Protein AF-A0A239R4W6-F1 (afdb_monomer_lite)

Foldseek 3Di:
DPQDEAEWEWEDDQFWIDTPPDIAGLDKDKDPDDDPDLVQWDDDPNIIIRTHDGGDDDDPDPVPDCSVVVVVVSSVLVVCVVVVHQWYFYFYDYPPDPDGDTDTDHDPDRD

pLDDT: mean 79.44, std 17.32, range [35.91, 95.69]

Radius of gyration: 13.62 Å; chains: 1; bounding box: 28×35×37 Å

Structure (mmCIF, N/CA/C/O backbone):
data_AF-A0A239R4W6-F1
#
_entry.id   AF-A0A239R4W6-F1
#
loop_
_atom_site.group_PDB
_atom_site.id
_atom_site.type_symbol
_atom_site.label_atom_id
_atom_site.label_alt_id
_atom_site.label_comp_id
_atom_site.label_asym_id
_atom_site.label_entity_id
_atom_site.label_seq_id
_atom_site.pdbx_PDB_ins_code
_atom_site.Cartn_x
_atom_site.Cartn_y
_atom_site.Cartn_z
_atom_site.occupancy
_atom_site.B_iso_or_equiv
_atom_site.auth_seq_id
_atom_site.auth_comp_id
_atom_site.auth_asym_id
_atom_site.auth_atom_id
_atom_site.pdbx_PDB_model_num
ATOM 1 N N . MET A 1 1 ? -12.788 -11.388 22.327 1.00 47.38 1 MET A N 1
ATOM 2 C CA . MET A 1 1 ? -11.826 -11.617 21.228 1.00 47.38 1 MET A CA 1
ATOM 3 C C . MET A 1 1 ? -12.633 -11.632 19.954 1.00 47.38 1 MET A C 1
ATOM 5 O O . MET A 1 1 ? -13.631 -12.333 19.925 1.00 47.38 1 MET A O 1
ATOM 9 N N . ILE A 1 2 ? -12.291 -10.800 18.975 1.00 50.72 2 ILE A N 1
ATOM 10 C CA . ILE A 1 2 ? -12.955 -10.841 17.671 1.00 50.72 2 ILE A CA 1
ATOM 11 C C . ILE A 1 2 ? -12.180 -11.853 16.825 1.00 50.72 2 ILE A C 1
ATOM 13 O O . ILE A 1 2 ? -11.061 -11.579 16.399 1.00 50.72 2 ILE A O 1
ATOM 17 N N . ASP A 1 3 ? -12.776 -13.029 16.637 1.00 57.03 3 ASP A N 1
ATOM 18 C CA . ASP A 1 3 ? -12.324 -14.112 15.750 1.00 57.03 3 ASP A CA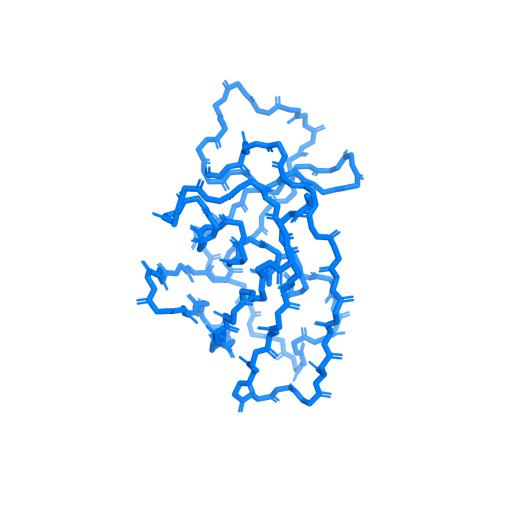 1
ATOM 19 C C . ASP A 1 3 ? -12.775 -13.883 14.294 1.00 57.03 3 ASP A C 1
ATOM 21 O O . ASP A 1 3 ? -12.971 -14.824 13.525 1.00 57.03 3 ASP A O 1
ATOM 25 N N . GLU A 1 4 ? -12.993 -12.627 13.900 1.00 73.00 4 GLU A N 1
ATOM 26 C CA . GLU A 1 4 ? -13.499 -12.308 12.570 1.00 73.00 4 GLU A CA 1
ATOM 27 C C . GLU A 1 4 ? -12.400 -12.528 11.526 1.00 73.00 4 GLU A C 1
ATOM 29 O O . GLU A 1 4 ? -11.337 -11.890 11.528 1.00 73.00 4 GLU A O 1
ATOM 34 N N . VAL A 1 5 ? -12.656 -13.494 10.645 1.00 82.88 5 VAL A N 1
ATOM 35 C CA . VAL A 1 5 ? -11.818 -13.782 9.486 1.00 82.88 5 VAL A CA 1
ATOM 36 C C . VAL A 1 5 ? -12.209 -12.832 8.365 1.00 82.88 5 VAL A C 1
ATOM 38 O O . VAL A 1 5 ? -13.326 -12.869 7.853 1.00 82.88 5 VAL A O 1
ATOM 41 N N . ILE A 1 6 ? -11.262 -12.001 7.950 1.00 87.38 6 ILE A N 1
ATOM 42 C CA . ILE A 1 6 ? -11.448 -10.991 6.917 1.00 87.38 6 ILE A CA 1
ATOM 43 C C . ILE A 1 6 ? -10.843 -11.522 5.626 1.00 87.38 6 ILE A C 1
ATOM 45 O O . ILE A 1 6 ? -9.625 -11.659 5.499 1.00 87.38 6 ILE A O 1
ATOM 49 N N . VAL A 1 7 ? -11.697 -11.802 4.647 1.00 90.00 7 VAL A N 1
ATOM 50 C CA . VAL A 1 7 ? -11.254 -12.219 3.315 1.00 90.00 7 VAL A CA 1
ATOM 51 C C . VAL A 1 7 ? -11.044 -10.984 2.437 1.00 90.00 7 VAL A C 1
ATOM 53 O O . VAL A 1 7 ? -11.909 -10.100 2.353 1.00 90.00 7 VAL A O 1
ATOM 56 N N . ILE A 1 8 ? -9.882 -10.913 1.786 1.00 90.31 8 ILE A N 1
ATOM 57 C CA . ILE A 1 8 ? -9.523 -9.845 0.847 1.00 90.31 8 ILE A CA 1
ATOM 58 C C . ILE A 1 8 ? -8.944 -10.477 -0.421 1.00 90.31 8 ILE A C 1
ATOM 60 O O . ILE A 1 8 ? -7.932 -11.173 -0.382 1.00 90.31 8 ILE A O 1
ATOM 64 N N . GLY A 1 9 ? -9.595 -10.226 -1.557 1.00 91.62 9 GLY A N 1
ATOM 65 C CA . GLY A 1 9 ? -9.058 -10.557 -2.875 1.00 91.62 9 GLY A CA 1
ATOM 66 C C . GLY A 1 9 ? -8.221 -9.403 -3.421 1.00 91.62 9 GLY A C 1
ATOM 67 O O . GLY A 1 9 ? -8.675 -8.259 -3.382 1.00 91.62 9 GLY A O 1
ATOM 68 N N . ILE A 1 10 ? -7.024 -9.708 -3.927 1.00 91.00 10 ILE A N 1
ATOM 69 C CA . ILE A 1 10 ? -6.099 -8.728 -4.510 1.00 91.00 10 ILE A CA 1
ATOM 70 C C . ILE A 1 10 ? -5.678 -9.193 -5.912 1.00 91.00 10 ILE A C 1
ATOM 72 O O . ILE A 1 10 ? -5.098 -10.270 -6.088 1.00 91.00 10 ILE A O 1
ATOM 76 N N . ASP A 1 11 ? -5.949 -8.358 -6.916 1.00 91.12 11 ASP A N 1
ATOM 77 C CA . ASP A 1 11 ? -5.440 -8.503 -8.281 1.00 91.12 11 ASP A CA 1
ATOM 78 C C . ASP A 1 11 ? -4.193 -7.625 -8.456 1.00 91.12 11 ASP A C 1
ATOM 80 O O . ASP A 1 11 ? -4.266 -6.395 -8.536 1.00 91.12 11 ASP A O 1
ATOM 84 N N . HIS A 1 12 ? -3.033 -8.282 -8.481 1.00 83.75 12 HIS A N 1
ATOM 85 C CA . HIS A 1 12 ? -1.737 -7.655 -8.710 1.00 83.75 12 HIS A CA 1
ATOM 86 C C . HIS A 1 12 ? -1.477 -7.523 -10.211 1.00 83.75 12 HIS A C 1
ATOM 88 O O . HIS A 1 12 ? -0.977 -8.460 -10.839 1.00 83.75 12 HIS A O 1
ATOM 94 N N . GLY A 1 13 ? -1.763 -6.360 -10.792 1.00 85.56 13 GLY A N 1
ATOM 95 C CA . GLY A 1 13 ? -1.274 -5.982 -12.117 1.00 85.56 13 GLY A CA 1
ATOM 96 C C . GLY A 1 13 ? 0.137 -5.393 -12.049 1.00 85.56 13 GLY A C 1
ATOM 97 O O . GLY A 1 13 ? 0.600 -5.023 -10.979 1.00 85.56 13 GLY A O 1
ATOM 98 N N . PHE A 1 14 ? 0.827 -5.290 -13.190 1.00 86.62 14 PHE A N 1
ATOM 99 C CA . PHE A 1 14 ? 2.093 -4.542 -13.246 1.00 86.62 14 PHE A CA 1
ATOM 100 C C . PHE A 1 14 ? 1.892 -3.018 -13.162 1.00 86.62 14 PHE A C 1
ATOM 102 O O . PHE A 1 14 ? 2.779 -2.295 -12.720 1.00 86.62 14 PHE A O 1
ATOM 109 N N . GLY A 1 15 ? 0.719 -2.531 -13.583 1.00 89.25 15 GLY A N 1
ATOM 110 C CA . GLY A 1 15 ? 0.385 -1.106 -13.566 1.00 89.25 15 GLY A CA 1
ATOM 111 C C . GLY A 1 15 ? -0.443 -0.668 -12.363 1.00 89.25 15 GLY A C 1
ATOM 112 O O . GLY A 1 15 ? -0.205 0.411 -11.830 1.00 89.25 15 GLY A O 1
ATOM 113 N N . ASP A 1 16 ? -1.396 -1.495 -11.924 1.00 93.50 16 ASP A N 1
ATOM 114 C CA . ASP A 1 16 ? -2.277 -1.154 -10.806 1.00 93.50 16 ASP A CA 1
ATOM 115 C C . ASP A 1 16 ? -2.531 -2.359 -9.897 1.00 93.50 16 ASP A C 1
ATOM 117 O O . ASP A 1 16 ? -2.556 -3.512 -10.342 1.00 93.50 16 ASP A O 1
ATOM 121 N N . ILE A 1 17 ? -2.818 -2.041 -8.643 1.00 93.81 17 ILE A N 1
ATOM 122 C CA . ILE A 1 17 ? -3.306 -2.931 -7.601 1.00 93.81 17 ILE A CA 1
ATOM 123 C C . ILE A 1 17 ? -4.810 -2.731 -7.482 1.00 93.81 17 ILE A C 1
ATOM 125 O O . ILE A 1 17 ? -5.277 -1.598 -7.346 1.00 93.81 17 ILE A O 1
ATOM 129 N N . LYS A 1 18 ? -5.573 -3.824 -7.541 1.00 94.56 18 LYS A N 1
ATOM 130 C CA . LYS A 1 18 ? -7.035 -3.772 -7.462 1.00 94.56 18 LYS A CA 1
ATOM 131 C C . LYS A 1 18 ? -7.551 -4.702 -6.373 1.00 94.56 18 LYS A C 1
ATOM 133 O O . LYS A 1 18 ? -7.151 -5.863 -6.294 1.00 94.56 18 LYS A O 1
ATOM 138 N N . THR A 1 19 ? -8.470 -4.197 -5.566 1.00 94.56 19 THR A N 1
ATOM 139 C CA . THR A 1 19 ? -9.281 -4.973 -4.624 1.00 94.56 19 THR A CA 1
ATOM 140 C C . THR A 1 19 ? -10.760 -4.740 -4.930 1.00 94.56 19 THR A C 1
ATOM 142 O O . THR A 1 19 ? -11.111 -4.145 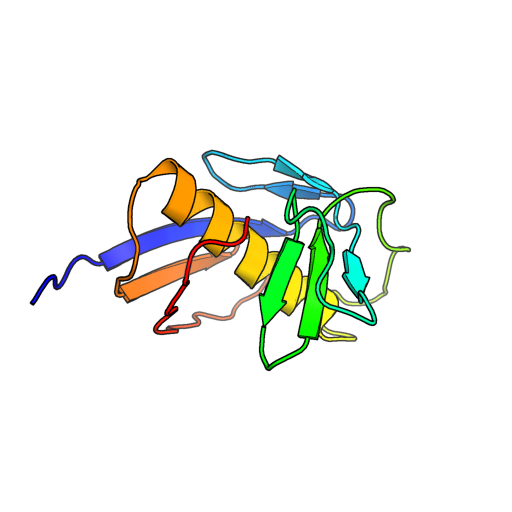-5.950 1.00 94.56 19 THR A O 1
ATOM 145 N N . ARG A 1 20 ? -11.659 -5.208 -4.057 1.00 94.88 20 ARG A N 1
ATOM 146 C CA . ARG A 1 20 ? -13.094 -4.939 -4.201 1.00 94.88 20 ARG A CA 1
ATOM 147 C C . ARG A 1 20 ? -13.419 -3.446 -4.092 1.00 94.88 20 ARG A C 1
ATOM 149 O O . ARG A 1 20 ? -14.287 -2.980 -4.821 1.00 94.88 20 ARG A O 1
ATOM 156 N N . ASN A 1 21 ? -12.767 -2.733 -3.173 1.00 95.38 21 ASN A N 1
ATOM 157 C CA . ASN A 1 21 ? 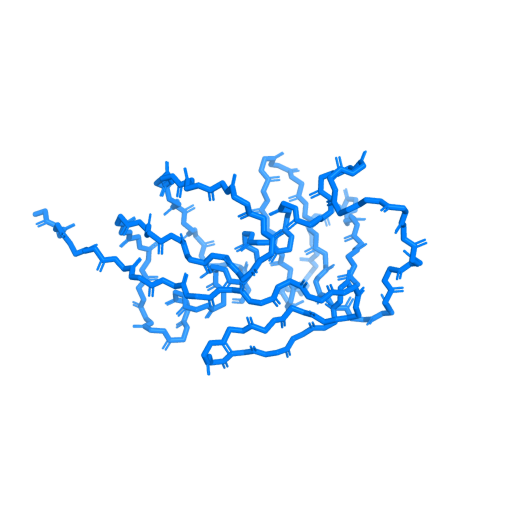-13.130 -1.362 -2.816 1.00 95.38 21 ASN A CA 1
ATOM 158 C C . ASN A 1 21 ? -12.097 -0.307 -3.236 1.00 95.38 21 ASN A C 1
ATOM 160 O O . ASN A 1 21 ? -12.376 0.882 -3.102 1.00 95.38 21 ASN A O 1
ATOM 164 N N . CYS A 1 22 ? -10.913 -0.689 -3.728 1.00 92.44 22 CYS A N 1
ATOM 165 C CA . CYS A 1 22 ? -9.921 0.279 -4.188 1.00 92.44 22 CYS A CA 1
ATOM 166 C C . CYS A 1 22 ? -9.153 -0.175 -5.437 1.00 92.44 22 CYS A C 1
ATOM 168 O O . CYS A 1 22 ? -9.019 -1.361 -5.742 1.00 92.44 22 CYS A O 1
ATOM 170 N N . CYS A 1 23 ? -8.646 0.816 -6.168 1.00 95.31 23 CYS A N 1
ATOM 171 C CA . CYS A 1 23 ? -7.744 0.657 -7.299 1.00 95.31 23 CYS A CA 1
ATOM 172 C C . CYS A 1 23 ? -6.700 1.771 -7.216 1.00 95.31 23 CYS A C 1
ATOM 174 O O . CYS A 1 23 ? -7.067 2.942 -7.137 1.00 95.31 23 CYS A O 1
ATOM 176 N N . PHE A 1 24 ? -5.418 1.420 -7.213 1.00 95.00 24 PHE A N 1
ATOM 177 C CA . PHE A 1 24 ? -4.319 2.385 -7.138 1.00 95.00 24 PHE A CA 1
ATOM 178 C C . PHE A 1 24 ? -3.131 1.913 -7.977 1.00 95.00 24 PHE A C 1
ATOM 180 O O . PHE A 1 24 ? -2.975 0.714 -8.208 1.00 95.00 24 PHE A O 1
ATOM 187 N N . SER A 1 25 ? -2.320 2.846 -8.477 1.00 95.69 25 SER A N 1
ATOM 188 C CA . SER A 1 25 ? -1.150 2.507 -9.293 1.00 95.69 25 SER A CA 1
ATOM 189 C C . SER A 1 25 ? -0.093 1.762 -8.470 1.00 95.69 25 SER A C 1
ATOM 191 O O . SER A 1 25 ? -0.057 1.853 -7.245 1.00 95.69 25 SER A O 1
ATOM 193 N N . THR A 1 26 ? 0.794 1.031 -9.144 1.00 94.06 26 THR A N 1
ATOM 194 C CA . THR A 1 26 ? 1.936 0.343 -8.514 1.00 94.06 26 THR A CA 1
ATOM 195 C C . THR A 1 26 ? 3.048 1.289 -8.059 1.00 94.06 26 THR A C 1
ATOM 197 O O . THR A 1 26 ? 4.092 0.808 -7.633 1.00 94.06 26 THR A O 1
ATOM 200 N N . GLY A 1 27 ? 2.852 2.606 -8.154 1.00 94.62 27 GLY A N 1
ATOM 201 C CA . GLY A 1 27 ? 3.829 3.582 -7.691 1.00 94.62 27 GLY A CA 1
ATOM 202 C C . GLY A 1 27 ? 4.089 3.455 -6.197 1.00 94.62 27 GLY A C 1
ATOM 203 O O . GLY A 1 27 ? 3.168 3.250 -5.400 1.00 94.62 27 GLY A O 1
ATOM 204 N N . ILE A 1 28 ? 5.367 3.495 -5.837 1.00 93.12 28 ILE A N 1
ATOM 205 C CA . ILE A 1 28 ? 5.821 3.382 -4.460 1.00 93.12 28 ILE A CA 1
ATOM 206 C C . ILE A 1 28 ? 7.145 4.116 -4.293 1.00 93.12 28 ILE A C 1
ATOM 208 O O . ILE A 1 28 ? 8.135 3.772 -4.936 1.00 93.12 28 ILE A O 1
ATOM 212 N N . ASP A 1 29 ? 7.161 5.070 -3.369 1.00 91.69 29 ASP A N 1
ATOM 213 C CA . ASP A 1 29 ? 8.354 5.836 -3.021 1.00 91.69 29 ASP A CA 1
ATOM 214 C C . ASP A 1 29 ? 8.625 5.730 -1.525 1.00 91.69 29 ASP A C 1
ATOM 216 O O . ASP A 1 29 ? 7.754 5.993 -0.692 1.00 91.69 29 ASP A O 1
ATOM 220 N N . LYS A 1 30 ? 9.850 5.346 -1.158 1.00 90.00 30 LYS A N 1
ATOM 221 C CA . LYS A 1 30 ? 10.270 5.336 0.246 1.00 90.00 30 LYS A CA 1
A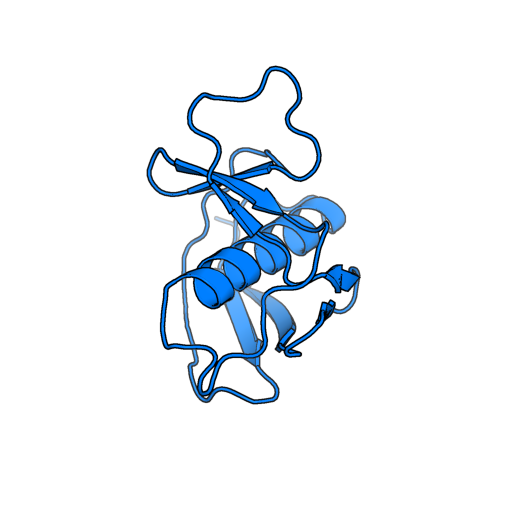TOM 222 C C . LYS A 1 30 ? 10.523 6.770 0.710 1.00 90.00 30 LYS A C 1
ATOM 224 O O . LYS A 1 30 ? 11.316 7.489 0.108 1.00 90.00 30 LYS A O 1
ATOM 229 N N . VAL A 1 31 ? 9.892 7.162 1.810 1.00 84.62 31 VAL A N 1
ATOM 230 C CA . VAL A 1 31 ? 10.003 8.507 2.381 1.00 84.62 31 VAL A CA 1
ATOM 231 C C . VAL A 1 31 ? 11.077 8.508 3.484 1.00 84.62 31 VAL A C 1
ATOM 233 O O . VAL A 1 31 ? 11.034 7.650 4.369 1.00 84.62 31 VAL A O 1
ATOM 236 N N . PRO A 1 32 ? 12.054 9.436 3.450 1.00 75.06 32 PRO A N 1
ATOM 237 C CA . PRO A 1 32 ? 13.190 9.451 4.381 1.00 75.06 32 PRO A CA 1
ATOM 238 C C . PRO A 1 32 ? 12.854 9.962 5.790 1.00 75.06 32 PRO A C 1
ATOM 240 O O . PRO A 1 32 ? 13.590 9.675 6.731 1.00 75.06 32 PRO A O 1
ATOM 243 N N . SER A 1 33 ? 11.757 10.700 5.959 1.00 69.81 33 SER A N 1
ATOM 244 C CA . SER A 1 33 ? 11.270 11.176 7.256 1.00 69.81 33 SER A CA 1
ATOM 245 C C . SER A 1 33 ? 9.756 10.992 7.350 1.00 69.81 33 SER A C 1
ATOM 247 O O . SER A 1 33 ? 9.095 11.020 6.307 1.00 69.81 33 SER A O 1
ATOM 249 N N . PRO A 1 34 ? 9.181 10.851 8.560 1.00 66.44 34 PRO A N 1
ATOM 250 C CA . PRO A 1 34 ? 7.734 10.871 8.733 1.00 66.44 34 PRO A CA 1
ATOM 251 C C . PRO A 1 34 ? 7.168 12.125 8.051 1.00 66.44 34 PRO A C 1
ATOM 253 O O . PRO A 1 34 ? 7.642 13.233 8.333 1.00 66.44 34 PRO A O 1
ATOM 256 N N . PRO A 1 35 ? 6.249 11.978 7.088 1.00 68.69 35 PRO A N 1
ATOM 257 C CA . PRO A 1 35 ? 5.768 13.116 6.334 1.00 68.69 35 PRO A CA 1
ATOM 258 C C . PRO A 1 35 ? 4.851 13.979 7.203 1.00 68.69 35 PRO A C 1
ATOM 260 O O . PRO A 1 35 ? 4.163 13.496 8.099 1.00 68.69 35 PRO A O 1
ATOM 263 N N . ILE A 1 36 ? 4.826 15.282 6.916 1.00 67.75 36 ILE A N 1
ATOM 264 C CA . ILE A 1 36 ? 3.927 16.237 7.588 1.00 67.75 36 ILE A CA 1
ATOM 265 C C . ILE A 1 36 ? 2.458 15.900 7.267 1.00 67.75 36 ILE A C 1
ATOM 267 O O . ILE A 1 36 ? 1.567 16.136 8.081 1.00 67.75 36 ILE A O 1
ATOM 271 N N . VAL A 1 37 ? 2.216 15.320 6.086 1.00 72.62 37 VAL A N 1
ATOM 272 C CA . VAL A 1 37 ? 0.908 14.864 5.612 1.00 72.62 37 VAL A CA 1
ATOM 273 C C . VAL A 1 37 ? 0.985 13.371 5.316 1.00 72.62 37 VAL A C 1
ATOM 275 O O . VAL A 1 37 ? 1.829 12.920 4.551 1.00 72.62 37 VAL A O 1
ATOM 278 N N . TYR A 1 38 ? 0.075 12.613 5.912 1.00 74.25 38 TYR A N 1
ATOM 279 C CA . TYR A 1 38 ? 0.034 11.152 5.842 1.00 74.25 38 TYR A CA 1
ATOM 280 C C . TYR A 1 38 ? -0.887 10.603 4.741 1.00 74.25 38 TYR A C 1
ATOM 282 O O . TYR A 1 38 ? -1.259 9.427 4.753 1.00 74.25 38 TYR A O 1
ATOM 290 N N . ASP A 1 39 ? -1.288 11.453 3.796 1.00 82.31 39 ASP A N 1
ATOM 291 C CA . ASP A 1 39 ? -2.149 11.029 2.698 1.00 82.31 39 ASP A CA 1
ATOM 292 C C . ASP A 1 39 ? -1.426 10.005 1.821 1.00 82.31 39 ASP A C 1
ATOM 294 O O . ASP A 1 39 ? -0.313 10.238 1.361 1.00 82.31 39 ASP A O 1
ATOM 298 N N . ASN A 1 40 ? -2.058 8.849 1.624 1.00 87.62 40 ASN A N 1
ATOM 299 C CA . ASN A 1 40 ? -1.497 7.724 0.878 1.00 87.62 40 ASN A CA 1
ATOM 300 C C . ASN A 1 40 ? -0.124 7.212 1.369 1.00 87.62 40 ASN A C 1
ATOM 302 O O . ASN A 1 40 ? 0.609 6.589 0.604 1.00 87.62 40 ASN A O 1
ATOM 306 N N . VAL A 1 41 ? 0.206 7.385 2.652 1.00 89.12 41 VAL A N 1
ATOM 307 C CA . VAL A 1 41 ? 1.462 6.891 3.240 1.00 89.12 41 VAL A CA 1
ATOM 308 C C . VAL A 1 41 ? 1.224 5.611 4.031 1.00 89.12 41 VAL A C 1
ATOM 310 O O . VAL A 1 41 ? 0.440 5.621 4.965 1.00 89.12 41 VAL A O 1
ATOM 313 N N . LEU A 1 42 ? 1.935 4.532 3.704 1.00 89.12 42 LEU A N 1
ATOM 314 C CA . LEU A 1 42 ? 1.999 3.310 4.502 1.00 89.12 42 LEU A CA 1
ATOM 315 C C . LEU A 1 42 ? 3.256 3.317 5.377 1.00 89.12 42 LEU A C 1
ATOM 317 O O . LEU A 1 42 ? 4.370 3.424 4.865 1.00 89.12 42 LEU A O 1
ATOM 321 N N . GLU A 1 43 ? 3.093 3.110 6.679 1.00 87.75 43 GLU A N 1
ATOM 322 C CA . GLU A 1 43 ? 4.209 2.843 7.587 1.00 87.75 43 GLU A CA 1
ATOM 323 C C . GLU A 1 43 ? 4.390 1.332 7.794 1.00 87.75 43 GLU A C 1
ATOM 325 O O . GLU A 1 43 ? 3.447 0.609 8.124 1.00 87.75 43 GLU A O 1
ATOM 330 N N . TYR A 1 44 ? 5.612 0.839 7.601 1.00 85.75 44 TYR A N 1
ATOM 331 C CA . TYR A 1 44 ? 5.973 -0.559 7.815 1.00 85.75 44 TYR A CA 1
ATOM 332 C C . TYR A 1 44 ? 7.436 -0.678 8.253 1.00 85.75 44 TYR A C 1
ATOM 334 O O . TYR A 1 44 ? 8.325 -0.138 7.600 1.00 85.75 44 TYR A O 1
ATOM 342 N N . MET A 1 45 ? 7.696 -1.397 9.353 1.00 84.62 45 MET A N 1
ATOM 343 C CA . MET A 1 45 ? 9.047 -1.634 9.898 1.00 84.62 45 MET A CA 1
ATOM 344 C C . MET A 1 45 ? 9.907 -0.354 9.995 1.00 84.62 45 MET A C 1
ATOM 346 O O . MET A 1 45 ? 11.034 -0.312 9.501 1.00 84.62 45 MET A O 1
ATOM 350 N N . ASN A 1 46 ? 9.371 0.706 10.613 1.00 82.62 46 ASN A N 1
ATOM 351 C CA . ASN A 1 46 ? 10.021 2.021 10.765 1.00 82.62 46 ASN A CA 1
ATOM 352 C C . ASN A 1 46 ? 10.368 2.726 9.437 1.00 82.62 46 ASN A C 1
ATOM 354 O O . ASN A 1 46 ? 11.189 3.641 9.410 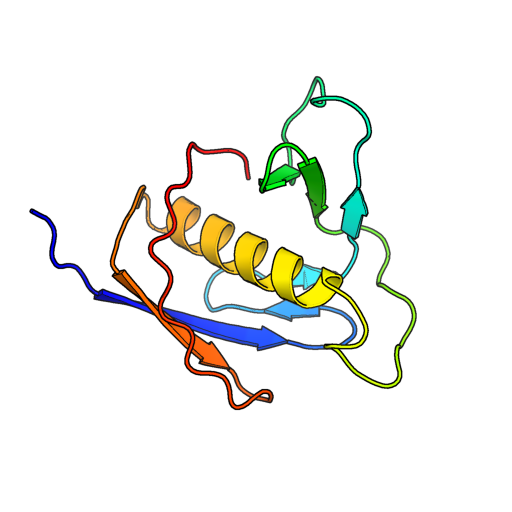1.00 82.62 46 ASN A O 1
ATOM 358 N N . SER A 1 47 ? 9.780 2.292 8.323 1.00 86.56 47 SER A N 1
ATOM 359 C CA . SER A 1 47 ? 9.893 2.937 7.017 1.00 86.56 47 SER A CA 1
ATOM 360 C C . SER A 1 47 ? 8.528 3.461 6.584 1.00 86.56 47 SER A C 1
ATOM 362 O O . SER A 1 47 ? 7.516 2.792 6.774 1.00 86.56 47 SER A O 1
ATOM 364 N N . CYS A 1 48 ? 8.503 4.648 5.983 1.00 88.06 48 CYS A N 1
ATOM 365 C CA . CYS A 1 48 ? 7.304 5.227 5.381 1.00 88.06 48 CYS A CA 1
ATOM 366 C C . CYS A 1 48 ? 7.363 5.067 3.860 1.00 88.06 48 CYS A C 1
ATOM 368 O O . CYS A 1 48 ? 8.418 5.265 3.256 1.00 88.06 48 CYS A O 1
ATOM 370 N N . TYR A 1 49 ? 6.234 4.735 3.246 1.00 90.06 49 TYR A N 1
ATOM 371 C CA . TYR A 1 49 ? 6.102 4.527 1.809 1.00 90.06 49 TYR A CA 1
ATOM 372 C C . TYR A 1 49 ? 4.920 5.330 1.288 1.00 90.06 49 TYR A C 1
ATOM 374 O O . TYR A 1 49 ? 3.794 5.103 1.716 1.00 90.06 49 TYR A O 1
ATOM 382 N N . HIS A 1 50 ? 5.154 6.248 0.359 1.00 91.44 50 HIS A N 1
ATOM 383 C CA . HIS A 1 50 ? 4.075 6.892 -0.374 1.00 91.44 50 HIS A CA 1
ATOM 384 C C . HIS A 1 50 ? 3.564 5.923 -1.447 1.00 91.44 50 HIS A C 1
ATOM 386 O O . HIS A 1 50 ? 4.356 5.391 -2.223 1.00 91.44 50 HIS A O 1
ATOM 392 N N . ILE A 1 51 ? 2.260 5.656 -1.455 1.00 93.31 51 ILE A N 1
ATOM 393 C CA . ILE A 1 51 ? 1.609 4.654 -2.302 1.00 93.31 51 ILE A CA 1
ATOM 394 C C . ILE A 1 51 ? 0.811 5.342 -3.411 1.00 93.31 51 ILE A C 1
ATOM 396 O O . ILE A 1 51 ? -0.031 6.198 -3.152 1.00 93.31 51 ILE A O 1
ATOM 400 N N . GL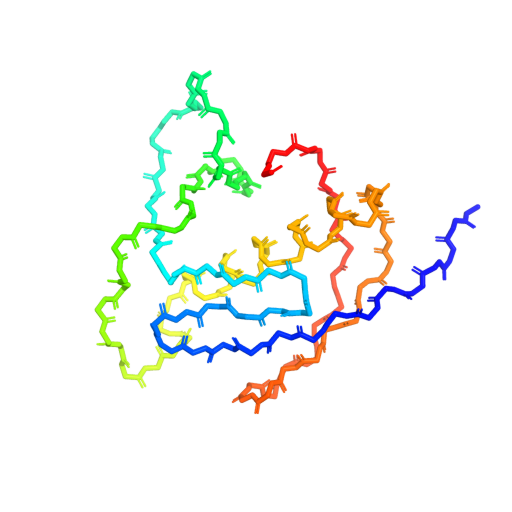Y A 1 52 ? 1.006 4.897 -4.648 1.00 90.44 52 GLY A N 1
ATOM 401 C CA . GLY A 1 52 ? 0.415 5.487 -5.844 1.00 90.44 52 GLY A CA 1
ATOM 402 C C . GLY A 1 52 ? 1.403 6.387 -6.590 1.00 90.44 52 GLY A C 1
ATOM 403 O O . GLY A 1 52 ? 2.611 6.286 -6.404 1.00 90.44 52 GLY A O 1
ATOM 404 N N . GLY A 1 53 ? 0.892 7.263 -7.458 1.00 90.88 53 GLY A N 1
ATOM 405 C CA . GLY A 1 53 ? 1.726 8.078 -8.349 1.00 90.88 53 GLY A CA 1
ATOM 406 C C . GLY A 1 53 ? 2.167 7.315 -9.601 1.00 90.88 53 GLY A C 1
ATOM 407 O O . GLY A 1 53 ? 1.384 6.540 -10.166 1.00 90.88 53 GLY A O 1
ATOM 408 N N . ASP A 1 54 ? 3.403 7.547 -10.043 1.00 91.69 54 ASP A N 1
ATOM 409 C CA . ASP A 1 54 ? 3.939 6.957 -11.269 1.00 91.69 54 ASP A CA 1
ATOM 410 C C . ASP A 1 54 ? 4.119 5.446 -11.141 1.00 91.69 54 ASP A C 1
ATOM 412 O O . ASP A 1 54 ? 4.618 4.928 -10.147 1.00 91.69 54 ASP A O 1
ATOM 416 N N . ARG A 1 55 ? 3.710 4.714 -12.178 1.00 90.88 55 ARG A N 1
ATOM 417 C CA . ARG A 1 55 ? 3.809 3.252 -12.198 1.00 90.88 55 ARG A CA 1
ATOM 418 C C . ARG A 1 55 ? 5.266 2.811 -12.113 1.00 90.88 55 ARG A C 1
ATOM 420 O O . ARG A 1 55 ? 6.130 3.370 -12.791 1.00 90.88 55 ARG A O 1
ATOM 427 N N . LEU A 1 56 ? 5.512 1.734 -11.367 1.00 88.62 56 LEU A N 1
ATOM 428 C CA . LEU A 1 56 ? 6.806 1.064 -11.413 1.00 88.62 56 LEU A CA 1
ATOM 429 C C . LEU A 1 56 ? 7.129 0.648 -12.848 1.00 88.62 56 LEU A C 1
ATOM 431 O O . LEU A 1 56 ? 6.259 0.206 -13.607 1.00 88.62 56 LEU A O 1
ATOM 435 N N . LYS A 1 57 ? 8.411 0.753 -13.203 1.00 85.88 57 LYS A N 1
ATOM 436 C CA . LYS A 1 57 ? 8.916 0.166 -14.443 1.00 85.88 57 LYS A CA 1
ATOM 437 C C . LYS A 1 57 ? 8.598 -1.327 -14.447 1.00 85.88 57 LYS A C 1
ATOM 439 O O . LYS A 1 57 ? 8.643 -1.980 -13.405 1.00 85.88 57 LYS A O 1
ATOM 444 N N . ILE A 1 58 ? 8.264 -1.853 -15.622 1.00 78.94 58 ILE A N 1
ATOM 445 C CA . ILE A 1 58 ? 7.970 -3.276 -15.780 1.00 78.94 58 ILE A CA 1
ATOM 446 C C . ILE A 1 58 ? 9.221 -4.067 -15.387 1.00 78.94 58 ILE A C 1
ATOM 448 O O . ILE A 1 58 ? 10.294 -3.854 -15.947 1.00 78.94 58 ILE A O 1
ATOM 452 N N . GLN A 1 59 ? 9.051 -4.948 -14.409 1.00 79.75 59 GLN A N 1
ATOM 453 C CA . GLN A 1 59 ? 10.052 -5.896 -13.929 1.00 79.75 59 GLN A CA 1
ATOM 454 C C . GLN A 1 59 ? 9.793 -7.268 -14.552 1.00 79.75 59 GLN A C 1
ATOM 456 O O . GLN A 1 59 ? 8.653 -7.575 -14.913 1.00 79.75 59 GLN A O 1
ATOM 461 N N . GLU A 1 60 ? 10.820 -8.116 -14.631 1.00 78.94 60 GLU A N 1
ATOM 462 C CA . GLU A 1 60 ? 10.655 -9.501 -15.099 1.00 78.94 60 GLU A CA 1
ATOM 463 C C . GLU A 1 60 ? 9.779 -10.324 -14.142 1.00 78.94 60 GLU A C 1
ATOM 465 O O . GLU A 1 60 ? 8.961 -11.138 -14.575 1.00 78.94 60 GLU A O 1
ATOM 470 N N . SER A 1 61 ? 9.900 -10.072 -12.834 1.00 79.31 61 SER A N 1
ATOM 471 C CA . SER A 1 61 ? 9.089 -10.704 -11.794 1.00 79.31 61 SER A CA 1
ATOM 472 C C . SER A 1 61 ? 8.604 -9.689 -10.764 1.00 79.31 61 SER A C 1
ATOM 474 O O . SER A 1 61 ? 9.318 -8.773 -10.374 1.00 79.31 61 SER A O 1
ATOM 476 N N . LYS A 1 62 ? 7.396 -9.915 -10.240 1.00 76.94 62 LYS A N 1
ATOM 477 C CA . LYS A 1 62 ? 6.807 -9.122 -9.145 1.00 76.94 62 LYS A CA 1
ATOM 478 C C . LYS A 1 62 ? 7.437 -9.405 -7.781 1.00 76.94 62 LYS A C 1
ATOM 480 O O . LYS A 1 62 ? 7.076 -8.765 -6.805 1.00 76.94 62 LYS A O 1
ATOM 485 N N . THR A 1 63 ? 8.328 -10.387 -7.693 1.00 82.50 63 THR A N 1
ATOM 486 C CA . THR A 1 63 ? 9.016 -10.773 -6.452 1.00 82.50 63 THR A CA 1
ATOM 487 C C . THR A 1 63 ? 10.506 -10.456 -6.495 1.00 82.50 63 THR A C 1
ATOM 489 O O . THR A 1 63 ? 11.260 -10.985 -5.688 1.00 82.50 63 THR A O 1
ATOM 492 N N . GLU A 1 64 ? 10.950 -9.656 -7.468 1.00 82.06 64 GLU A N 1
ATOM 493 C CA . GLU A 1 64 ? 12.351 -9.239 -7.584 1.00 82.06 64 GLU A CA 1
ATOM 494 C C . GLU A 1 64 ? 12.791 -8.395 -6.376 1.00 82.06 64 GLU A C 1
ATOM 496 O O . GLU A 1 64 ? 13.945 -8.444 -5.958 1.00 82.06 64 GLU A O 1
ATOM 501 N N . ASN A 1 65 ? 11.857 -7.646 -5.788 1.00 86.44 65 ASN A N 1
ATOM 502 C CA . ASN A 1 65 ? 12.059 -6.858 -4.581 1.00 86.44 65 ASN A CA 1
ATOM 503 C C . ASN A 1 65 ? 10.767 -6.789 -3.745 1.00 86.44 65 ASN A C 1
ATOM 505 O O . ASN A 1 65 ? 9.734 -7.362 -4.103 1.00 86.44 65 ASN A O 1
ATOM 509 N N . ASP A 1 66 ? 10.816 -6.041 -2.644 1.00 88.69 66 ASP A N 1
ATOM 510 C CA . ASP A 1 66 ? 9.710 -5.944 -1.687 1.00 88.69 66 ASP A CA 1
ATOM 511 C C . ASP A 1 66 ? 8.562 -5.026 -2.136 1.00 88.69 66 ASP A C 1
ATOM 513 O O . ASP A 1 66 ? 7.559 -4.920 -1.430 1.00 88.69 66 ASP A O 1
ATOM 517 N N . ASN A 1 67 ? 8.645 -4.368 -3.298 1.00 90.00 67 ASN A N 1
ATOM 518 C CA . ASN A 1 67 ? 7.657 -3.361 -3.698 1.00 90.00 67 ASN A CA 1
ATOM 519 C C . ASN A 1 67 ? 6.239 -3.937 -3.751 1.00 90.00 67 ASN A C 1
ATOM 521 O O . ASN A 1 67 ? 5.324 -3.382 -3.148 1.00 90.00 67 ASN A O 1
ATOM 525 N N . TYR A 1 68 ? 6.042 -5.080 -4.412 1.00 89.50 68 TYR A N 1
ATOM 526 C CA . TYR A 1 68 ? 4.722 -5.718 -4.483 1.00 89.50 68 TYR A CA 1
ATOM 527 C C . TYR A 1 68 ? 4.249 -6.263 -3.137 1.00 89.50 68 TYR A C 1
ATOM 529 O O . TYR A 1 68 ? 3.046 -6.285 -2.872 1.00 89.50 68 TYR A O 1
ATOM 537 N N . TYR A 1 69 ? 5.172 -6.662 -2.263 1.00 89.19 69 TYR A N 1
ATOM 538 C CA . TYR A 1 69 ? 4.826 -7.032 -0.897 1.00 89.19 69 TYR A CA 1
ATOM 539 C C . TYR A 1 69 ? 4.302 -5.814 -0.119 1.00 89.19 69 TYR A C 1
ATOM 541 O O . TYR A 1 69 ? 3.233 -5.880 0.485 1.00 89.19 69 TYR A O 1
ATOM 549 N N . ILE A 1 70 ? 4.970 -4.664 -0.215 1.00 91.38 70 ILE A N 1
ATOM 550 C CA . ILE A 1 70 ? 4.524 -3.421 0.428 1.00 91.38 70 ILE A CA 1
ATOM 551 C C . ILE A 1 70 ? 3.195 -2.933 -0.177 1.00 91.38 70 ILE A C 1
ATOM 553 O O . ILE A 1 70 ? 2.281 -2.556 0.555 1.00 91.38 70 ILE A O 1
ATOM 557 N N . LEU A 1 71 ? 3.025 -3.029 -1.499 1.00 92.44 71 LEU A N 1
ATOM 558 C CA . LEU A 1 71 ? 1.758 -2.734 -2.181 1.00 92.44 71 LEU A CA 1
ATOM 559 C C . LEU A 1 71 ? 0.622 -3.670 -1.728 1.00 92.44 71 LEU A C 1
ATOM 561 O O . LEU A 1 71 ? -0.524 -3.232 -1.604 1.00 92.44 71 LEU A O 1
ATOM 565 N N . THR A 1 72 ? 0.929 -4.931 -1.406 1.00 91.00 72 THR A N 1
ATOM 566 C CA . THR A 1 72 ? -0.030 -5.867 -0.796 1.00 91.00 72 THR A CA 1
ATOM 567 C C . THR A 1 72 ? -0.483 -5.362 0.572 1.00 91.00 72 THR A C 1
ATOM 569 O O . THR A 1 72 ? -1.682 -5.332 0.854 1.00 91.00 72 THR A O 1
ATOM 572 N N . LEU A 1 73 ? 0.455 -4.929 1.420 1.00 91.50 73 LEU A N 1
ATOM 573 C CA . LEU A 1 73 ? 0.141 -4.361 2.734 1.00 91.50 73 LEU A CA 1
ATOM 574 C C . LEU A 1 73 ? -0.705 -3.086 2.607 1.00 91.50 73 LEU A C 1
ATOM 576 O O . LEU A 1 73 ? -1.674 -2.921 3.348 1.00 91.50 73 LEU A O 1
ATOM 580 N N . ALA A 1 74 ? -0.407 -2.229 1.627 1.00 92.38 74 ALA A N 1
ATOM 581 C CA . ALA A 1 74 ? -1.192 -1.030 1.351 1.00 92.38 74 ALA A CA 1
ATOM 582 C C . ALA A 1 74 ? -2.632 -1.360 0.922 1.00 92.38 74 ALA A C 1
ATOM 584 O O . ALA A 1 74 ? -3.580 -0.732 1.396 1.00 92.38 74 ALA A O 1
ATOM 585 N N . ALA A 1 75 ? -2.819 -2.373 0.069 1.00 92.81 75 ALA A N 1
ATOM 586 C CA . ALA A 1 75 ? -4.144 -2.838 -0.341 1.00 92.81 75 ALA A CA 1
ATOM 587 C C . ALA A 1 75 ? -4.962 -3.351 0.853 1.00 92.81 75 ALA A C 1
ATOM 589 O O . ALA A 1 75 ? -6.136 -3.004 1.001 1.00 92.81 75 ALA A O 1
ATOM 590 N N . ILE A 1 76 ? -4.328 -4.130 1.735 1.00 91.06 76 ILE A N 1
ATOM 591 C CA . ILE A 1 76 ? -4.941 -4.613 2.975 1.00 91.06 76 ILE A CA 1
ATOM 592 C C . ILE A 1 76 ? -5.356 -3.439 3.861 1.00 91.06 76 ILE A C 1
ATOM 594 O O . ILE A 1 76 ? -6.508 -3.375 4.285 1.00 91.06 76 ILE A O 1
ATOM 598 N N . ALA A 1 77 ? -4.446 -2.498 4.116 1.00 89.94 77 ALA A N 1
ATOM 599 C CA . ALA A 1 77 ? -4.712 -1.342 4.963 1.00 89.94 77 ALA A CA 1
ATOM 600 C C . ALA A 1 77 ? -5.877 -0.493 4.424 1.00 89.94 77 ALA A C 1
ATOM 602 O O . ALA A 1 77 ? -6.775 -0.135 5.187 1.00 89.94 77 ALA A O 1
ATOM 603 N N . LYS A 1 78 ? -5.926 -0.242 3.107 1.00 91.69 78 LYS A N 1
ATOM 604 C CA . LYS A 1 78 ? -7.039 0.475 2.461 1.00 91.69 78 LYS A CA 1
ATOM 605 C C . LYS A 1 78 ? -8.372 -0.261 2.628 1.00 91.69 78 LYS A C 1
ATOM 607 O O . LYS A 1 78 ? -9.371 0.361 2.978 1.00 91.69 78 LYS A O 1
ATOM 612 N N . GLU A 1 79 ? -8.400 -1.576 2.432 1.00 92.88 79 GLU A N 1
ATOM 613 C CA . GLU A 1 79 ? -9.608 -2.390 2.628 1.00 92.88 79 GLU A CA 1
ATOM 614 C C . GLU A 1 79 ? -10.089 -2.392 4.082 1.00 92.88 79 GLU A C 1
ATOM 616 O O . GLU A 1 79 ? -11.281 -2.219 4.338 1.00 92.88 79 GLU A O 1
ATOM 621 N N . LEU A 1 80 ? -9.174 -2.545 5.039 1.00 90.00 80 LEU A N 1
ATOM 622 C CA . LEU A 1 80 ? -9.496 -2.489 6.464 1.00 90.00 80 LEU A CA 1
ATOM 623 C C . LEU A 1 80 ? -10.029 -1.111 6.870 1.00 90.00 80 LEU A C 1
ATOM 625 O O . LEU A 1 80 ? -11.041 -1.034 7.567 1.00 90.00 80 LEU A O 1
ATOM 629 N N . LYS A 1 81 ? -9.411 -0.031 6.374 1.00 89.69 81 LYS A N 1
ATOM 630 C CA . LYS A 1 81 ? -9.873 1.344 6.596 1.00 89.69 81 LYS A CA 1
ATOM 631 C C . LYS A 1 81 ? -11.298 1.547 6.094 1.00 89.69 81 LYS A C 1
ATOM 633 O O . LYS A 1 81 ? -12.131 2.035 6.850 1.00 89.69 81 LYS A O 1
ATOM 638 N N . ILE A 1 82 ? -11.585 1.142 4.855 1.00 91.81 82 ILE A N 1
ATOM 639 C CA . ILE A 1 82 ? -12.922 1.268 4.252 1.00 91.81 82 ILE A CA 1
ATOM 640 C C . ILE A 1 82 ? -13.966 0.496 5.069 1.00 91.81 82 ILE A C 1
ATOM 642 O O . ILE A 1 82 ? -15.087 0.964 5.237 1.00 91.81 82 ILE A O 1
ATOM 646 N N . ARG A 1 83 ? -13.593 -0.666 5.619 1.00 90.25 83 ARG A N 1
ATOM 647 C CA . ARG A 1 83 ? -14.468 -1.498 6.461 1.00 90.25 83 ARG A CA 1
ATOM 648 C C . ARG A 1 83 ? -14.560 -1.022 7.919 1.00 90.25 83 ARG A C 1
ATOM 650 O O . ARG A 1 83 ? -15.331 -1.593 8.680 1.00 90.25 83 ARG A O 1
ATOM 657 N N . GLY A 1 84 ? -13.780 -0.019 8.331 1.00 89.88 84 GLY A N 1
ATOM 658 C CA . GLY A 1 84 ? -13.727 0.446 9.720 1.00 89.88 84 GLY A CA 1
ATOM 659 C C . GLY A 1 84 ? -13.082 -0.548 10.695 1.00 89.88 84 GLY A C 1
ATOM 660 O O . GLY A 1 84 ? -13.307 -0.457 11.900 1.00 89.88 84 GLY A O 1
ATOM 661 N N . ILE A 1 85 ? -12.275 -1.493 10.199 1.00 86.81 85 ILE A N 1
ATOM 662 C CA . ILE A 1 85 ? -11.665 -2.561 11.001 1.00 86.81 85 ILE A CA 1
ATOM 663 C C . ILE A 1 85 ? -10.208 -2.210 11.318 1.00 86.81 85 ILE A C 1
ATOM 665 O O . ILE A 1 85 ? -9.437 -1.868 10.428 1.00 86.81 85 ILE A O 1
ATOM 669 N N . LYS A 1 86 ? -9.815 -2.310 12.594 1.00 81.75 86 LYS A N 1
ATOM 670 C CA . LYS A 1 86 ? -8.442 -2.008 13.058 1.00 81.75 86 LYS A CA 1
ATOM 671 C C . LYS A 1 86 ? -7.503 -3.206 13.000 1.00 81.75 86 LYS A C 1
ATOM 673 O O . LYS A 1 86 ? -6.300 -3.056 12.811 1.00 81.75 86 LYS A O 1
ATOM 678 N N . SER A 1 87 ? -8.047 -4.394 13.232 1.00 80.50 87 SER A N 1
ATOM 679 C CA . SER A 1 87 ? -7.291 -5.637 13.300 1.00 80.50 87 SER A CA 1
ATOM 680 C C . SER A 1 87 ? -8.221 -6.829 13.103 1.00 80.50 87 SER A C 1
ATOM 682 O O . SER A 1 87 ? -9.420 -6.754 13.365 1.00 80.50 87 SER A O 1
ATOM 684 N N . GLY A 1 88 ? -7.658 -7.934 12.628 1.00 81.56 88 GLY A N 1
ATOM 685 C CA . GLY A 1 88 ? -8.386 -9.175 12.398 1.00 81.56 88 GLY A CA 1
ATOM 686 C C . GLY A 1 88 ? -7.475 -10.245 11.814 1.00 81.56 88 GLY A C 1
ATOM 687 O O . GLY A 1 88 ? -6.293 -9.999 11.550 1.00 81.56 88 GLY A O 1
ATOM 688 N N . ARG A 1 89 ? -8.015 -11.450 11.616 1.00 82.62 89 ARG A N 1
ATOM 689 C CA . ARG A 1 89 ? -7.302 -12.517 10.907 1.00 82.62 89 ARG A CA 1
ATOM 690 C C . ARG A 1 89 ? -7.568 -12.367 9.418 1.00 82.62 89 ARG A C 1
ATOM 692 O O . ARG A 1 89 ? -8.708 -12.500 8.989 1.00 82.62 89 ARG A O 1
ATOM 699 N N . ILE A 1 90 ? -6.529 -12.113 8.633 1.00 84.56 90 ILE A N 1
ATOM 700 C CA . ILE A 1 90 ? -6.682 -11.814 7.208 1.00 84.56 90 ILE A CA 1
ATOM 701 C C . ILE A 1 90 ? -6.386 -13.061 6.382 1.00 84.56 90 ILE A C 1
ATOM 703 O O . ILE A 1 90 ? -5.383 -13.741 6.603 1.00 84.56 90 ILE A O 1
ATOM 707 N N . VAL A 1 91 ? -7.270 -13.354 5.432 1.00 86.31 91 VAL A N 1
ATOM 708 C CA . VAL A 1 91 ? -7.072 -14.375 4.402 1.00 86.31 91 VAL A CA 1
ATOM 709 C C . VAL A 1 91 ? -7.006 -13.671 3.054 1.00 86.31 91 VAL A C 1
ATOM 711 O O . VAL A 1 91 ? -7.965 -13.018 2.635 1.00 86.31 91 VAL A O 1
ATOM 714 N N . LEU A 1 92 ? -5.860 -13.799 2.388 1.00 86.50 92 LEU A N 1
ATOM 715 C CA . LEU A 1 92 ? -5.606 -13.185 1.090 1.00 86.50 92 LEU A CA 1
ATOM 716 C C . LEU A 1 92 ? -5.858 -14.178 -0.037 1.00 86.50 92 LEU A C 1
ATOM 718 O O . LEU A 1 92 ? -5.394 -15.316 0.008 1.00 86.50 92 LEU A O 1
ATOM 722 N N . LEU A 1 93 ? -6.565 -13.718 -1.065 1.00 82.12 93 LEU A N 1
ATOM 723 C CA . LEU A 1 93 ? -6.766 -14.452 -2.308 1.00 82.12 93 LEU A CA 1
ATOM 724 C C . LEU A 1 93 ? -6.081 -13.690 -3.443 1.00 82.12 93 LEU A C 1
ATOM 726 O O . LEU A 1 93 ? -6.452 -12.556 -3.746 1.00 82.12 93 LEU A O 1
ATOM 730 N N . PHE A 1 94 ? -5.092 -14.316 -4.078 1.00 77.31 94 PHE A N 1
ATOM 731 C CA . PHE A 1 94 ? -4.346 -13.728 -5.191 1.00 77.31 94 PHE A CA 1
ATOM 732 C C . PHE A 1 94 ? -4.728 -14.382 -6.513 1.00 77.31 94 PHE A C 1
ATOM 734 O O . PHE A 1 94 ? -4.828 -15.605 -6.602 1.00 77.31 94 PHE A O 1
ATOM 741 N N . ARG A 1 95 ? -4.870 -13.574 -7.572 1.00 65.56 95 ARG A N 1
ATOM 742 C CA . ARG A 1 95 ? -5.183 -14.091 -8.916 1.00 65.56 95 ARG A CA 1
ATOM 743 C C . ARG A 1 95 ? -3.968 -14.673 -9.657 1.00 65.56 95 ARG A C 1
ATOM 745 O O . ARG A 1 95 ? -4.158 -15.391 -10.630 1.00 65.56 95 ARG A O 1
ATOM 752 N N . VAL A 1 96 ? -2.729 -14.371 -9.243 1.00 55.84 96 VAL A N 1
ATOM 753 C CA . VAL A 1 96 ? -1.529 -14.703 -10.054 1.00 55.84 96 VAL A CA 1
ATOM 754 C C . VAL A 1 96 ? -0.280 -15.138 -9.276 1.00 55.84 96 VAL A C 1
ATOM 756 O O . VAL A 1 96 ? 0.701 -15.532 -9.895 1.00 55.84 96 VAL A O 1
ATOM 759 N N . LEU A 1 97 ? -0.299 -15.127 -7.940 1.00 45.94 97 LEU A N 1
ATOM 760 C CA . LEU A 1 97 ? 0.807 -15.624 -7.113 1.00 45.94 97 LEU A CA 1
ATOM 761 C C . LEU A 1 97 ? 0.253 -16.658 -6.124 1.00 45.94 97 LEU A C 1
ATOM 763 O O . LEU A 1 97 ? -0.568 -16.325 -5.274 1.00 45.94 97 LEU A O 1
ATOM 767 N N . LYS A 1 98 ? 0.674 -17.923 -6.235 1.00 36.66 98 LYS A N 1
ATOM 768 C CA . LYS A 1 98 ? 0.365 -18.970 -5.245 1.00 36.66 98 LYS A CA 1
ATOM 769 C C . LYS A 1 98 ? 1.131 -18.687 -3.948 1.00 36.66 98 LYS A C 1
ATOM 771 O O . LYS A 1 98 ? 2.171 -19.286 -3.714 1.00 36.66 98 LYS A O 1
ATOM 776 N N . ILE A 1 99 ? 0.630 -17.786 -3.109 1.00 40.06 99 ILE A N 1
ATOM 777 C CA . ILE A 1 99 ? 1.079 -17.641 -1.719 1.00 40.06 99 ILE A CA 1
ATOM 778 C C . ILE A 1 99 ? -0.158 -17.376 -0.853 1.00 40.06 99 ILE A C 1
ATOM 780 O O . ILE A 1 99 ? -0.721 -16.287 -0.874 1.00 40.06 99 ILE A O 1
ATOM 784 N N . CYS A 1 100 ? -0.594 -18.379 -0.087 1.00 36.16 100 CYS A N 1
ATOM 785 C CA . CYS A 1 100 ? -1.512 -18.170 1.033 1.00 36.16 100 CYS A CA 1
ATOM 786 C C . CYS A 1 100 ? -0.690 -17.606 2.195 1.00 36.16 100 CYS A C 1
ATOM 788 O O . CYS A 1 100 ? 0.042 -18.348 2.846 1.00 36.16 100 CYS A O 1
ATOM 790 N N . TYR A 1 101 ? -0.781 -16.301 2.436 1.00 42.97 101 TYR A N 1
ATOM 791 C CA . TYR A 1 101 ? -0.121 -15.649 3.565 1.00 42.97 101 TYR A CA 1
ATOM 792 C C . TYR A 1 101 ? -1.159 -15.331 4.644 1.00 42.97 101 TYR A C 1
ATOM 794 O O . TYR A 1 101 ? -2.165 -14.679 4.367 1.00 42.97 101 TYR A O 1
ATOM 802 N N . ILE A 1 102 ? -0.924 -15.813 5.866 1.00 39.84 102 ILE A N 1
ATOM 803 C CA . ILE A 1 102 ? -1.708 -15.460 7.054 1.00 39.84 102 ILE A CA 1
ATOM 804 C C . ILE A 1 102 ? -0.829 -14.524 7.878 1.00 39.84 102 ILE A C 1
ATOM 806 O O . ILE A 1 102 ? 0.086 -14.983 8.558 1.00 39.84 102 ILE A O 1
ATOM 810 N N . SER A 1 103 ? -1.102 -13.223 7.834 1.00 40.91 103 SER A N 1
ATOM 811 C CA . SER A 1 103 ? -0.498 -12.264 8.758 1.00 40.91 103 SER A CA 1
ATOM 812 C C . SER A 1 103 ? -1.532 -11.668 9.692 1.00 40.91 103 SER A C 1
ATOM 814 O O . SER A 1 103 ? -2.690 -11.429 9.343 1.00 40.91 103 SER A O 1
ATOM 816 N N . LYS A 1 104 ? -1.084 -11.422 10.921 1.00 35.91 104 LYS A N 1
ATOM 817 C CA . LYS A 1 104 ? -1.785 -10.589 11.885 1.00 35.91 104 LYS A CA 1
ATOM 818 C C . LYS A 1 104 ? -1.306 -9.162 11.643 1.00 35.91 104 LYS A C 1
ATOM 820 O O . LYS A 1 104 ? -0.194 -8.814 12.024 1.00 35.91 104 LYS A O 1
ATOM 825 N N . VAL A 1 105 ? -2.103 -8.378 10.925 1.00 46.00 105 VAL A N 1
ATOM 826 C CA . VAL A 1 105 ? -1.778 -6.978 10.632 1.00 46.00 105 VAL A CA 1
ATOM 827 C C . VAL A 1 105 ? -2.315 -6.124 11.777 1.00 46.00 105 VAL A C 1
ATOM 829 O O . VAL A 1 105 ? -3.518 -6.111 12.042 1.00 46.00 105 VAL A O 1
ATOM 832 N N . TYR A 1 106 ? -1.412 -5.448 12.485 1.00 41.97 106 TYR A N 1
ATOM 833 C CA . TYR A 1 106 ? -1.747 -4.402 13.444 1.00 41.97 106 TYR A CA 1
ATOM 834 C C . TYR A 1 106 ? -1.546 -3.070 12.725 1.00 41.97 106 TYR A C 1
ATOM 836 O O . TYR A 1 106 ? -0.410 -2.640 12.548 1.00 41.97 106 TYR A O 1
ATOM 844 N N . THR A 1 107 ? -2.624 -2.442 12.259 1.00 43.50 107 THR A N 1
ATOM 845 C CA . THR A 1 107 ? -2.536 -1.109 11.655 1.00 43.50 107 THR A CA 1
ATOM 846 C C . THR A 1 107 ? -3.020 -0.077 12.663 1.00 43.50 107 THR A C 1
ATOM 848 O O . THR A 1 107 ? -4.198 -0.021 13.011 1.00 43.50 107 THR A O 1
ATOM 851 N N . THR A 1 108 ? -2.098 0.769 13.113 1.00 41.53 108 THR A N 1
ATOM 852 C CA . THR A 1 108 ? -2.428 2.117 13.580 1.00 41.53 108 THR A CA 1
ATOM 853 C C . THR A 1 108 ? -2.625 2.952 12.314 1.00 41.53 108 THR A C 1
ATOM 855 O O . THR A 1 108 ? -1.754 2.954 11.452 1.00 41.53 108 THR A O 1
ATOM 858 N N . TYR A 1 109 ? -3.808 3.540 12.129 1.00 45.34 109 TYR A N 1
ATOM 859 C CA . TYR A 1 109 ? -4.232 4.151 10.863 1.00 45.34 109 TYR A CA 1
ATOM 860 C C . TYR A 1 109 ? -3.250 5.187 10.321 1.00 45.34 109 TYR A C 1
ATOM 862 O O . TYR A 1 109 ? -3.211 6.303 10.833 1.00 45.34 109 TYR A O 1
ATOM 870 N N . ILE A 1 110 ? -2.560 4.827 9.238 1.00 46.91 110 ILE A N 1
ATOM 871 C CA . ILE A 1 110 ? -1.931 5.738 8.285 1.00 46.91 110 ILE A CA 1
ATOM 872 C C . ILE A 1 110 ? -2.036 5.073 6.899 1.00 46.91 110 ILE A C 1
ATOM 874 O O . ILE A 1 110 ? -1.309 4.136 6.578 1.00 46.91 110 ILE A O 1
ATOM 878 N N . LEU A 1 111 ? -3.120 5.441 6.214 1.00 50.06 111 LEU A N 1
ATOM 879 C CA . LEU A 1 111 ? -3.561 5.332 4.811 1.00 50.06 111 LEU A CA 1
ATOM 880 C C . LEU A 1 111 ? -5.033 5.734 4.816 1.00 50.06 111 LEU A C 1
ATOM 882 O O . LEU A 1 111 ? -5.615 5.789 5.925 1.00 50.06 111 LEU A O 1
#

Sequence (111 aa):
MIDEVIVIGIDHGFGDIKTRNCCFSTGIDKVPSPPIVYDNVLEYMNSCYHIGGDRLKIQESKTENDNYYILTLAAIAKELKIRGIKSGRIVLLFRVLKICYISKVYTTYIL

Secondary structure (DSSP, 8-state):
----EEEEEEEE-SSEEE-SS-EEES-EEEESS--S--TTEEEETTEEEEESSSPPPPPS-TTSSSHHHHHHHHHHHHHHHHTT-S--EEEEEESS-------B----S--